Protein AF-A0A382BCH2-F1 (afdb_monomer_lite)

pLDDT: mean 81.9, std 11.66, range [46.34, 97.25]

Organism: NCBI:txid408172

Secondary structure (DSSP, 8-state):
-----SPPPPP-STT---HHHHHHHHHHGGGHHHHHHHHHHH-GGG-------SSTTHHHHHHHHHHHHHHSS--TT--GGGGS--

Structure (mmCIF, N/CA/C/O backbone):
data_AF-A0A382BCH2-F1
#
_entry.id   AF-A0A382BCH2-F1
#
loop_
_atom_site.group_PDB
_atom_site.id
_atom_site.type_symbol
_atom_site.label_atom_id
_atom_site.label_alt_id
_atom_site.label_comp_id
_atom_site.label_asym_id
_atom_site.label_entity_id
_atom_site.label_seq_id
_atom_site.pdbx_PDB_ins_code
_atom_site.Cartn_x
_atom_site.Cartn_y
_atom_site.Cartn_z
_atom_site.occupancy
_atom_site.B_iso_or_equiv
_atom_site.auth_seq_id
_atom_site.auth_comp_id
_atom_site.auth_asym_id
_atom_site.auth_atom_id
_atom_site.pdbx_PDB_model_num
ATOM 1 N N . VAL A 1 1 ? 7.361 16.571 -7.423 1.00 46.34 1 VAL A N 1
ATOM 2 C CA . VAL A 1 1 ? 6.645 16.443 -6.127 1.00 46.34 1 VAL A CA 1
ATOM 3 C C . VAL A 1 1 ? 6.134 15.006 -6.017 1.00 46.34 1 VAL A C 1
ATOM 5 O O . VAL A 1 1 ? 5.826 14.444 -7.056 1.00 46.34 1 VAL A O 1
ATOM 8 N N . GLY A 1 2 ? 6.139 14.376 -4.834 1.00 64.31 2 GLY A N 1
ATOM 9 C CA . GLY A 1 2 ? 5.615 13.004 -4.646 1.00 64.31 2 GLY A CA 1
ATOM 10 C C . GLY A 1 2 ? 6.623 11.845 -4.750 1.00 64.31 2 GLY A C 1
ATOM 11 O O . GLY A 1 2 ? 6.228 10.683 -4.708 1.00 64.31 2 GLY A O 1
ATOM 12 N N . LYS A 1 3 ? 7.932 12.118 -4.870 1.00 70.31 3 LYS A N 1
ATOM 13 C CA . LYS A 1 3 ? 8.957 11.060 -4.865 1.00 70.31 3 LYS A CA 1
ATOM 14 C C . LYS A 1 3 ? 9.330 10.704 -3.426 1.00 70.31 3 LYS A C 1
ATOM 16 O O . LYS A 1 3 ? 9.961 11.509 -2.747 1.00 70.31 3 LYS A O 1
ATOM 21 N N . ILE A 1 4 ? 8.971 9.498 -2.996 1.00 77.50 4 ILE A N 1
ATOM 22 C CA . ILE A 1 4 ? 9.432 8.925 -1.726 1.00 77.50 4 ILE A CA 1
ATOM 23 C C . ILE A 1 4 ? 10.917 8.584 -1.875 1.00 77.50 4 ILE A C 1
ATOM 25 O O . ILE A 1 4 ? 11.293 7.871 -2.810 1.00 77.50 4 ILE A O 1
ATOM 29 N N . LYS A 1 5 ? 11.751 9.161 -1.006 1.00 82.69 5 LYS A N 1
ATOM 30 C CA . LYS A 1 5 ? 13.212 8.968 -0.989 1.00 82.69 5 LYS A CA 1
ATOM 31 C C . LYS A 1 5 ? 13.662 7.936 0.046 1.00 82.69 5 LYS A C 1
ATOM 33 O O . LYS A 1 5 ? 14.785 7.455 -0.035 1.00 82.69 5 LYS A O 1
ATOM 38 N N . GLU A 1 6 ? 12.797 7.631 1.002 1.00 84.94 6 GLU A N 1
ATOM 39 C CA . GLU A 1 6 ? 13.045 6.665 2.064 1.00 84.94 6 GLU A CA 1
ATOM 40 C C . GLU A 1 6 ? 12.892 5.232 1.548 1.00 84.94 6 GLU A C 1
ATOM 42 O O . GLU A 1 6 ? 12.187 4.973 0.565 1.00 84.94 6 GLU A O 1
ATOM 47 N N . ALA A 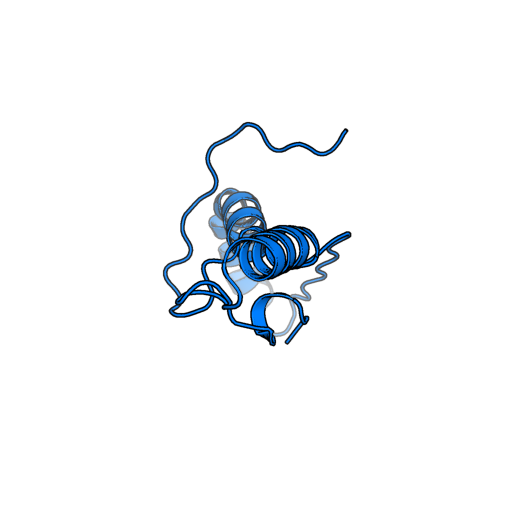1 7 ? 13.571 4.299 2.216 1.00 88.38 7 ALA A N 1
ATOM 48 C CA . ALA A 1 7 ? 13.406 2.882 1.945 1.00 88.38 7 ALA A CA 1
ATOM 49 C C . ALA A 1 7 ? 11.985 2.456 2.331 1.00 88.38 7 ALA A C 1
ATOM 51 O O . ALA A 1 7 ? 11.530 2.713 3.444 1.00 88.38 7 ALA A O 1
ATOM 52 N N . LEU A 1 8 ? 11.291 1.801 1.403 1.00 89.81 8 LEU A N 1
ATOM 53 C CA . LEU A 1 8 ? 9.965 1.262 1.670 1.00 89.81 8 LEU A CA 1
ATOM 54 C C . LEU A 1 8 ? 10.085 -0.103 2.343 1.00 89.81 8 LEU A C 1
ATOM 56 O O . LEU A 1 8 ? 10.909 -0.927 1.943 1.00 89.81 8 LEU A O 1
ATOM 60 N N . SER A 1 9 ? 9.220 -0.352 3.313 1.00 90.62 9 SER A N 1
ATOM 61 C CA . SER A 1 9 ? 9.075 -1.634 3.998 1.00 90.62 9 SER A CA 1
ATOM 62 C C . SER A 1 9 ? 8.686 -2.720 2.997 1.00 90.62 9 SER A C 1
ATOM 64 O O . SER A 1 9 ? 7.972 -2.437 2.035 1.00 90.62 9 SER A O 1
ATOM 66 N N . GLU A 1 10 ? 9.184 -3.938 3.186 1.00 89.31 10 GLU A N 1
ATOM 67 C CA . GLU A 1 10 ? 8.733 -5.099 2.412 1.00 89.31 10 GLU A CA 1
ATOM 68 C C . GLU A 1 10 ? 7.354 -5.558 2.880 1.00 89.31 10 GLU A C 1
ATOM 70 O O . GLU A 1 10 ? 6.999 -5.411 4.054 1.00 89.31 10 GLU A O 1
ATOM 75 N N . VAL A 1 11 ? 6.583 -6.121 1.952 1.00 89.38 11 VAL A N 1
ATOM 76 C CA . VAL A 1 11 ? 5.291 -6.742 2.243 1.00 89.38 11 VAL A CA 1
ATOM 77 C C . VAL A 1 11 ? 5.485 -8.250 2.316 1.00 89.38 11 VAL A C 1
ATOM 79 O O . VAL A 1 11 ? 5.934 -8.880 1.364 1.00 89.38 11 VAL A O 1
ATOM 82 N N . THR A 1 12 ? 5.121 -8.849 3.446 1.00 88.56 12 THR A N 1
ATOM 83 C CA . THR A 1 12 ? 5.290 -10.294 3.683 1.00 88.56 12 THR A CA 1
ATOM 84 C C . THR A 1 12 ? 4.181 -11.148 3.065 1.00 88.56 12 THR A C 1
ATOM 86 O O . THR A 1 12 ? 4.283 -12.375 3.039 1.00 88.56 12 THR A O 1
ATOM 89 N N . LEU A 1 13 ? 3.115 -10.519 2.561 1.00 86.12 13 LEU A N 1
ATOM 90 C CA . LEU A 1 13 ? 2.005 -11.197 1.903 1.00 86.12 13 LEU A CA 1
ATOM 91 C C . LEU A 1 13 ? 2.405 -11.604 0.475 1.00 86.12 13 LEU A C 1
ATOM 93 O O . LEU A 1 13 ? 2.761 -10.771 -0.360 1.00 86.12 13 LEU A O 1
ATOM 97 N N . LEU A 1 14 ? 2.361 -12.909 0.205 1.00 86.12 14 LEU A N 1
ATOM 98 C CA . LEU A 1 14 ? 2.827 -13.490 -1.053 1.00 86.12 14 LEU A CA 1
ATOM 99 C C . LEU A 1 14 ? 2.039 -12.941 -2.249 1.00 86.12 14 LEU A C 1
ATOM 101 O O . LEU A 1 14 ? 0.814 -12.958 -2.254 1.00 86.12 14 LEU A O 1
ATOM 105 N N . GLY A 1 15 ? 2.758 -12.472 -3.272 1.00 83.19 15 GLY A N 1
ATOM 106 C CA . GLY A 1 15 ? 2.170 -11.854 -4.468 1.00 83.19 15 GLY A CA 1
ATOM 107 C C . GLY A 1 15 ? 1.843 -10.364 -4.324 1.00 83.19 15 GLY A C 1
ATOM 108 O O . GLY A 1 15 ? 1.684 -9.691 -5.340 1.00 83.19 15 GLY A O 1
ATOM 109 N N . GLU A 1 16 ? 1.854 -9.836 -3.098 1.00 84.19 16 GLU A N 1
ATOM 110 C CA . GLU A 1 16 ? 1.423 -8.473 -2.776 1.00 84.19 16 GLU A CA 1
ATOM 111 C C . GLU A 1 16 ? 2.585 -7.502 -2.530 1.00 84.19 16 GLU A C 1
ATOM 113 O O . GLU A 1 16 ? 2.347 -6.341 -2.205 1.00 84.19 16 GLU A O 1
ATOM 118 N N . ASP A 1 17 ? 3.842 -7.918 -2.724 1.00 85.69 17 ASP A N 1
ATOM 119 C CA . ASP A 1 17 ? 5.007 -7.023 -2.637 1.00 85.69 17 ASP A CA 1
ATOM 120 C C . ASP A 1 17 ? 5.130 -6.117 -3.873 1.00 85.69 17 ASP A C 1
ATOM 122 O O . ASP A 1 17 ? 6.025 -6.222 -4.713 1.00 85.69 17 ASP A O 1
ATOM 126 N N . THR A 1 18 ? 4.152 -5.226 -4.018 1.00 82.38 18 THR A N 1
ATOM 127 C CA . THR A 1 18 ? 4.113 -4.174 -5.033 1.00 82.38 18 THR A CA 1
ATOM 128 C C . THR A 1 18 ? 4.620 -2.866 -4.441 1.00 82.38 18 THR A C 1
ATOM 130 O O . THR A 1 18 ? 4.530 -2.630 -3.235 1.00 82.38 18 THR A O 1
ATOM 133 N N . ARG A 1 19 ? 5.101 -1.941 -5.284 1.00 82.31 19 ARG A N 1
ATOM 134 C CA . ARG A 1 19 ? 5.511 -0.608 -4.814 1.00 82.31 19 ARG A CA 1
ATOM 135 C C . ARG A 1 19 ? 4.415 0.069 -3.985 1.00 82.31 19 ARG A C 1
ATOM 137 O O . ARG A 1 19 ? 4.729 0.681 -2.971 1.00 82.31 19 ARG A O 1
ATOM 144 N N . ASN A 1 20 ? 3.157 -0.043 -4.399 1.00 82.12 20 ASN A N 1
ATOM 145 C CA . ASN A 1 20 ? 2.038 0.580 -3.700 1.00 82.12 20 ASN A CA 1
ATOM 146 C C . ASN A 1 20 ? 1.793 -0.031 -2.325 1.00 82.12 20 ASN A C 1
ATOM 148 O O . ASN A 1 20 ? 1.662 0.711 -1.355 1.00 82.12 20 ASN A O 1
ATOM 152 N N . ASN A 1 21 ? 1.795 -1.358 -2.225 1.00 85.69 21 ASN A N 1
ATOM 153 C CA . ASN A 1 21 ? 1.598 -2.031 -0.946 1.00 85.69 21 ASN A CA 1
ATOM 154 C C . ASN A 1 21 ? 2.772 -1.774 0.004 1.00 85.69 21 ASN A C 1
ATOM 156 O O . ASN A 1 21 ? 2.565 -1.615 1.205 1.00 85.69 21 ASN A O 1
ATOM 160 N N . ARG A 1 22 ? 3.992 -1.622 -0.524 1.00 87.94 22 ARG A N 1
ATOM 161 C CA . ARG A 1 22 ? 5.154 -1.179 0.254 1.00 87.94 22 ARG A CA 1
ATOM 162 C C . ARG A 1 22 ? 4.997 0.255 0.770 1.00 87.94 22 ARG A C 1
ATOM 164 O O . ARG A 1 22 ? 5.269 0.506 1.938 1.00 87.94 22 ARG A O 1
ATOM 171 N N . VAL A 1 23 ? 4.499 1.189 -0.051 1.00 87.38 23 VAL A N 1
ATOM 172 C CA . VAL A 1 23 ? 4.162 2.560 0.394 1.00 87.38 23 VAL A CA 1
ATOM 173 C C . VAL A 1 23 ? 3.088 2.541 1.481 1.00 87.38 23 VAL A C 1
ATOM 175 O O . VAL A 1 23 ? 3.266 3.182 2.515 1.00 87.38 23 VAL A O 1
ATOM 178 N N . LEU A 1 24 ? 2.004 1.791 1.268 1.00 86.88 24 LEU A N 1
ATOM 179 C CA . LEU A 1 24 ? 0.924 1.638 2.240 1.00 86.88 24 LEU A CA 1
ATOM 180 C C . LEU A 1 24 ? 1.449 1.067 3.560 1.00 86.88 24 LEU A C 1
ATOM 182 O O . LEU A 1 24 ? 1.161 1.618 4.615 1.00 86.88 24 LEU A O 1
ATOM 186 N N . THR A 1 25 ? 2.262 0.013 3.502 1.00 90.12 25 THR A N 1
ATOM 187 C CA . THR A 1 25 ? 2.857 -0.631 4.681 1.00 90.12 25 THR A CA 1
ATOM 188 C C . THR A 1 25 ? 3.761 0.334 5.441 1.00 90.12 25 THR A C 1
ATOM 190 O O . THR A 1 25 ? 3.627 0.474 6.653 1.00 90.12 25 THR A O 1
ATOM 193 N N . THR A 1 26 ? 4.634 1.069 4.744 1.00 91.25 26 THR A N 1
ATOM 194 C CA . THR A 1 26 ? 5.490 2.085 5.373 1.00 91.25 26 THR A CA 1
ATOM 195 C C . THR A 1 26 ? 4.682 3.189 6.048 1.00 91.25 26 THR A C 1
ATOM 197 O O . THR A 1 26 ? 5.017 3.582 7.161 1.00 91.25 26 THR A O 1
ATOM 200 N N . ALA A 1 27 ? 3.600 3.657 5.420 1.00 88.56 27 ALA A N 1
ATOM 201 C CA . ALA A 1 27 ? 2.721 4.666 6.006 1.00 88.56 27 ALA A CA 1
ATOM 202 C C . ALA A 1 27 ? 1.885 4.125 7.182 1.00 88.56 27 ALA A C 1
ATOM 204 O O . ALA A 1 27 ? 1.591 4.867 8.118 1.00 88.56 27 ALA A O 1
ATOM 205 N N . LEU A 1 28 ? 1.511 2.842 7.147 1.00 89.81 28 LEU A N 1
ATOM 206 C CA . LEU A 1 28 ? 0.686 2.196 8.167 1.00 89.81 28 LEU A CA 1
ATOM 207 C C . LEU A 1 28 ? 1.478 1.840 9.428 1.00 89.81 28 LEU A C 1
ATOM 209 O O . LEU A 1 28 ? 0.939 1.967 10.523 1.00 89.81 28 LEU A O 1
ATOM 213 N N . ASN A 1 29 ? 2.739 1.419 9.289 1.00 91.44 29 ASN A N 1
ATOM 214 C CA . ASN A 1 29 ? 3.598 0.979 10.394 1.00 91.44 29 ASN A CA 1
ATOM 215 C C . ASN A 1 29 ? 3.578 1.895 11.636 1.00 91.44 29 ASN A C 1
ATOM 217 O O . ASN A 1 29 ? 3.345 1.375 12.729 1.00 91.44 29 ASN A O 1
ATOM 221 N N . PRO A 1 30 ? 3.762 3.227 11.527 1.00 92.31 30 PRO A N 1
ATOM 222 C CA . PRO A 1 30 ? 3.720 4.103 12.700 1.00 92.31 30 PRO A CA 1
ATOM 223 C C . PRO A 1 30 ? 2.329 4.220 13.346 1.00 92.31 30 PRO A C 1
ATOM 225 O O . PRO A 1 30 ? 2.237 4.625 14.497 1.00 92.31 30 PRO A O 1
ATOM 228 N N . LEU A 1 31 ? 1.253 3.861 12.639 1.00 91.94 31 LEU A N 1
ATOM 229 C CA . LEU A 1 31 ? -0.134 3.975 13.109 1.00 91.94 31 LEU A CA 1
ATOM 230 C C . LEU A 1 31 ? -0.665 2.686 13.757 1.00 91.94 31 LEU A C 1
ATOM 232 O O . LEU A 1 31 ? -1.783 2.673 14.274 1.00 91.94 31 LEU A O 1
ATOM 236 N N . VAL A 1 32 ? 0.096 1.584 13.725 1.00 92.75 32 VAL A N 1
ATOM 237 C CA . VAL A 1 32 ? -0.374 0.256 14.165 1.00 92.75 32 VAL A CA 1
ATOM 238 C C . VAL A 1 32 ? -0.810 0.251 15.633 1.00 92.75 32 VAL A C 1
ATOM 240 O O . VAL A 1 32 ? -1.833 -0.358 15.963 1.00 92.75 32 VAL A O 1
ATOM 243 N N . SER A 1 33 ? -0.076 0.938 16.512 1.00 95.31 33 SER A N 1
ATOM 244 C CA . SER A 1 33 ? -0.429 1.057 17.933 1.00 95.31 33 SER A CA 1
ATOM 245 C C . SER A 1 33 ? -1.752 1.792 18.125 1.00 95.31 33 SER A C 1
ATOM 247 O O . SER A 1 33 ? -2.642 1.295 18.814 1.00 95.31 33 SER A O 1
ATOM 249 N N . ASP A 1 34 ? -1.918 2.929 17.456 1.00 94.75 34 ASP A N 1
ATOM 250 C CA . ASP A 1 34 ? -3.101 3.778 17.593 1.00 94.75 34 ASP A CA 1
ATOM 251 C C . ASP A 1 34 ? -4.337 3.074 17.033 1.00 94.75 34 ASP A C 1
ATOM 253 O O . ASP A 1 34 ? -5.387 3.041 17.672 1.00 94.75 34 ASP A O 1
ATOM 257 N N . ILE A 1 35 ? -4.200 2.415 15.878 1.00 93.44 35 ILE A N 1
ATOM 258 C CA . ILE A 1 35 ? -5.253 1.574 15.303 1.00 93.44 35 ILE A CA 1
ATOM 259 C C . ILE A 1 35 ? -5.635 0.453 16.274 1.00 93.44 35 ILE A C 1
ATOM 261 O O . ILE A 1 35 ? -6.821 0.169 16.438 1.00 93.44 35 ILE A O 1
ATOM 265 N N . SER A 1 36 ? -4.663 -0.180 16.933 1.00 95.19 36 SER A N 1
ATOM 266 C CA . SER A 1 36 ? -4.931 -1.252 17.900 1.00 95.19 36 SER A CA 1
ATOM 267 C C . SER A 1 36 ? -5.732 -0.746 19.102 1.00 95.19 36 SER A C 1
ATOM 269 O O . SER A 1 36 ? -6.738 -1.360 19.457 1.00 95.19 36 SER A O 1
ATOM 271 N N . LEU A 1 37 ? -5.372 0.418 19.649 1.00 96.69 37 LEU A N 1
ATOM 272 C CA . LEU A 1 37 ? -6.111 1.068 20.738 1.00 96.69 37 LEU A CA 1
ATOM 273 C C . LEU A 1 37 ? -7.530 1.470 20.315 1.00 96.69 37 LEU A C 1
ATOM 275 O O . LEU A 1 37 ? -8.497 1.261 21.048 1.00 96.69 37 LEU A O 1
ATOM 279 N N . LEU A 1 38 ? -7.689 2.018 19.108 1.00 94.94 38 LEU A N 1
ATOM 280 C CA . LEU A 1 38 ? -9.002 2.378 18.570 1.00 94.94 38 LEU A CA 1
ATOM 281 C C . LEU A 1 38 ? -9.882 1.139 18.354 1.00 94.94 38 LEU A C 1
ATOM 283 O O . LEU A 1 38 ? -11.083 1.186 18.634 1.00 94.94 38 LEU A O 1
ATOM 287 N N . LYS A 1 39 ? -9.297 0.024 17.893 1.00 95.81 39 LYS A N 1
ATOM 288 C CA . LYS A 1 39 ? -9.996 -1.262 17.738 1.00 95.81 39 LYS A CA 1
ATOM 289 C C . LYS A 1 39 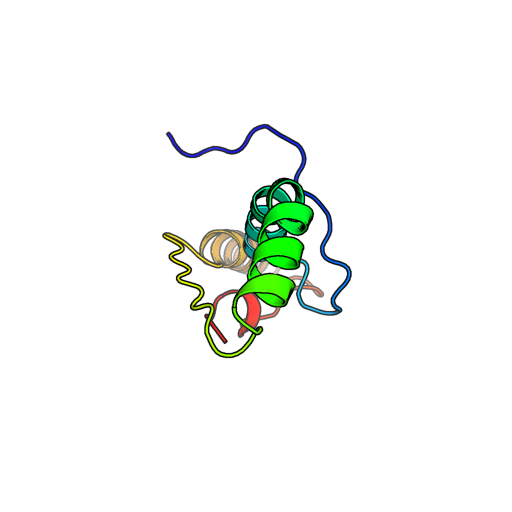? -10.483 -1.799 19.077 1.00 95.81 39 LYS A C 1
ATOM 291 O O . LYS A 1 39 ? -11.611 -2.282 19.133 1.00 95.81 39 LYS A O 1
ATOM 296 N N . GLU A 1 40 ? -9.665 -1.708 20.123 1.00 96.94 40 GLU A N 1
ATOM 297 C CA . GLU A 1 40 ? -10.048 -2.104 21.481 1.00 96.94 40 GLU A CA 1
ATOM 298 C C . GLU A 1 40 ? -11.188 -1.225 22.012 1.00 96.94 40 GLU A C 1
ATOM 300 O O . GLU A 1 40 ? -12.206 -1.734 22.476 1.00 96.94 40 GLU A O 1
ATOM 305 N N . LYS A 1 41 ? -11.068 0.098 21.856 1.00 97.25 41 LYS A N 1
ATOM 306 C CA . LYS A 1 41 ? -12.031 1.064 22.397 1.00 97.25 41 LYS A CA 1
ATOM 307 C C . LYS A 1 41 ? -13.396 1.031 21.706 1.00 97.25 41 LYS A C 1
ATOM 309 O O . LYS A 1 41 ? -14.425 1.134 22.370 1.00 97.25 41 LYS A O 1
ATOM 314 N N . TYR A 1 42 ? -13.426 0.949 20.377 1.00 95.88 42 TYR A N 1
ATOM 315 C CA . TYR A 1 42 ? -14.664 1.110 19.599 1.00 95.88 42 TYR A CA 1
ATOM 316 C C . TYR A 1 42 ? -15.177 -0.190 18.975 1.00 95.88 42 TYR A C 1
ATOM 318 O O . TYR A 1 42 ? -16.334 -0.249 18.541 1.00 95.88 42 TYR A O 1
ATOM 326 N N . GLY A 1 43 ? -14.355 -1.239 18.972 1.00 94.62 43 GLY A N 1
ATOM 327 C CA . GLY A 1 43 ? -14.599 -2.484 18.262 1.00 94.62 43 GLY A CA 1
ATOM 328 C C . GLY A 1 43 ? -14.181 -2.385 16.787 1.00 94.62 43 GLY A C 1
ATOM 329 O O . GLY A 1 43 ? -14.457 -1.384 16.121 1.00 94.62 43 GLY A O 1
ATOM 330 N N . PRO A 1 44 ? -13.576 -3.439 16.212 1.00 92.38 44 PRO A N 1
ATOM 331 C CA . PRO A 1 44 ? -13.006 -3.395 14.863 1.00 92.38 44 PRO A CA 1
ATOM 332 C C . PRO A 1 44 ? -14.046 -3.137 13.762 1.00 92.38 44 PRO A C 1
ATOM 334 O O . PRO A 1 44 ? -13.715 -2.564 12.733 1.00 92.38 44 PRO A O 1
ATOM 337 N N . LYS A 1 45 ? -15.317 -3.502 13.985 1.00 94.50 45 LYS A N 1
ATOM 338 C CA . LYS A 1 45 ? -16.415 -3.288 13.023 1.00 94.50 45 LYS A CA 1
ATOM 339 C C . LYS A 1 45 ? -16.837 -1.818 12.871 1.00 94.50 45 LYS A C 1
ATOM 341 O O . LYS A 1 45 ? -17.687 -1.530 12.038 1.00 94.50 45 LYS A O 1
ATOM 346 N N . ARG A 1 46 ? -16.299 -0.903 13.688 1.00 93.25 46 ARG A N 1
ATOM 347 C CA . ARG A 1 46 ? -16.642 0.531 13.680 1.00 93.25 46 ARG A CA 1
ATOM 348 C C . ARG A 1 46 ? -15.545 1.422 13.098 1.00 93.25 46 ARG A C 1
ATOM 350 O O . ARG A 1 46 ? -15.648 2.641 13.182 1.00 93.25 46 ARG A O 1
ATOM 357 N N . ILE A 1 47 ? -14.499 0.829 12.530 1.00 89.25 47 ILE A N 1
ATOM 358 C CA . ILE A 1 47 ? -13.375 1.558 11.944 1.00 89.25 47 ILE A CA 1
ATOM 359 C C . ILE A 1 47 ? -13.436 1.386 10.428 1.00 89.25 47 ILE A C 1
ATOM 361 O O . ILE A 1 47 ? -13.315 0.273 9.922 1.00 89.25 47 ILE A O 1
ATOM 365 N N . GLY A 1 48 ? -13.648 2.492 9.715 1.00 87.19 48 GLY A N 1
ATOM 366 C CA . GLY A 1 48 ? -13.571 2.548 8.257 1.00 87.19 48 GLY A CA 1
ATOM 367 C C . GLY A 1 48 ? -12.160 2.903 7.794 1.00 87.19 48 GLY A C 1
ATOM 368 O O . GLY A 1 48 ? -11.476 3.694 8.442 1.00 87.19 48 GLY A O 1
ATOM 369 N N . VAL A 1 49 ? -11.734 2.337 6.667 1.00 82.50 49 VAL A N 1
ATOM 370 C CA . VAL A 1 49 ? -10.447 2.639 6.028 1.00 82.50 49 VAL A CA 1
ATOM 371 C C . VAL A 1 49 ? -10.729 3.241 4.658 1.00 82.50 49 VAL A C 1
ATOM 373 O O . VAL A 1 49 ? -11.466 2.656 3.867 1.00 82.50 49 VAL A O 1
ATOM 376 N N . VAL A 1 50 ? -10.149 4.407 4.378 1.00 83.25 50 VAL A N 1
ATOM 377 C CA . VAL A 1 50 ? -10.214 5.052 3.061 1.00 83.25 50 VAL A CA 1
ATOM 378 C C . VAL A 1 50 ? -8.809 5.071 2.476 1.00 83.25 50 VAL A C 1
ATOM 380 O O . VAL A 1 50 ? -7.888 5.596 3.097 1.00 83.25 50 VAL A O 1
ATOM 383 N N . ILE A 1 51 ? -8.647 4.492 1.288 1.00 75.94 51 ILE A N 1
ATOM 384 C CA . ILE A 1 51 ? -7.374 4.429 0.566 1.00 75.94 51 ILE A CA 1
ATOM 385 C C . ILE A 1 51 ? -7.579 5.087 -0.796 1.00 75.94 51 ILE A C 1
ATOM 387 O O . ILE A 1 51 ? -8.507 4.742 -1.521 1.00 75.94 51 ILE A O 1
ATOM 391 N N . GLY A 1 52 ? -6.708 6.033 -1.145 1.00 70.81 52 GLY A N 1
ATOM 392 C CA . GLY A 1 52 ? -6.660 6.642 -2.470 1.00 70.81 52 GLY A CA 1
ATOM 393 C C . GLY A 1 52 ? -5.242 6.569 -3.022 1.00 70.81 52 GLY A C 1
ATOM 394 O O . GLY A 1 52 ? -4.300 7.000 -2.359 1.00 70.81 52 GLY A O 1
ATOM 395 N N . THR A 1 53 ? -5.077 6.029 -4.230 1.00 65.69 53 THR A N 1
ATOM 396 C CA . THR A 1 53 ? -3.777 5.969 -4.915 1.00 65.69 53 THR A CA 1
ATOM 397 C C . THR A 1 53 ? -3.884 6.631 -6.279 1.00 65.69 53 THR A C 1
ATOM 399 O O . THR A 1 53 ? -4.842 6.377 -7.001 1.00 65.69 53 THR A O 1
ATOM 402 N N . SER A 1 54 ? -2.913 7.463 -6.651 1.00 59.69 54 SER A N 1
ATOM 403 C CA . SER A 1 54 ? -2.988 8.272 -7.874 1.00 59.69 54 SER A CA 1
ATOM 404 C C . SER A 1 54 ? -2.404 7.614 -9.130 1.00 59.69 54 SER A C 1
ATOM 406 O O . SER A 1 54 ? -2.637 8.131 -10.215 1.00 59.69 54 SER A O 1
ATOM 408 N N . THR A 1 55 ? -1.672 6.496 -9.033 1.00 62.50 55 THR A N 1
ATOM 409 C CA . THR A 1 55 ? -0.975 5.870 -10.184 1.00 62.50 55 THR A CA 1
ATOM 410 C C . THR A 1 55 ? -0.617 4.389 -9.954 1.00 62.50 55 THR A C 1
ATOM 412 O O . THR A 1 55 ? 0.487 3.947 -10.283 1.00 62.50 55 THR A O 1
ATOM 415 N N . SER A 1 56 ? -1.504 3.595 -9.344 1.00 56.75 56 SER A N 1
ATOM 416 C CA . SER A 1 56 ? -1.222 2.178 -9.064 1.00 56.75 56 SER A CA 1
ATOM 417 C C . SER A 1 56 ? -0.849 1.394 -10.325 1.00 56.75 56 SER A C 1
ATOM 419 O O . SER A 1 56 ? -1.617 1.329 -11.277 1.00 56.75 56 SER A O 1
ATOM 421 N N . GLY A 1 57 ? 0.363 0.833 -10.334 1.00 58.16 57 GLY A N 1
ATOM 422 C CA . GLY A 1 57 ? 0.825 -0.174 -11.292 1.00 58.16 57 GLY A CA 1
ATOM 423 C C . GLY A 1 57 ? 1.112 0.272 -12.732 1.00 58.16 57 GLY A C 1
ATOM 424 O O . GLY A 1 57 ? 1.766 -0.480 -13.454 1.00 58.16 57 GLY A O 1
ATOM 425 N N . ILE A 1 58 ? 0.770 1.504 -13.133 1.00 65.56 58 ILE A N 1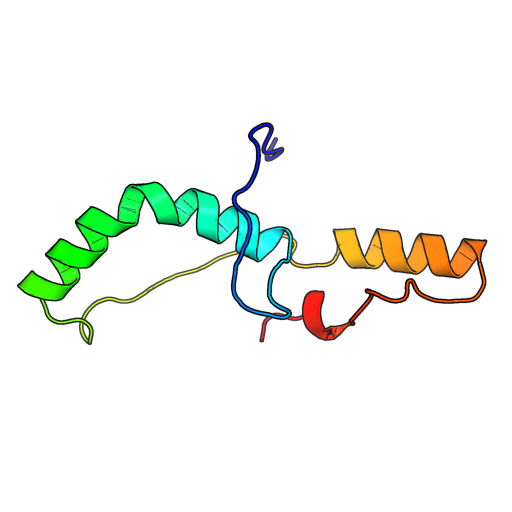
ATOM 426 C CA . ILE A 1 58 ? 1.143 2.047 -14.457 1.00 65.56 58 ILE A CA 1
ATOM 427 C C . ILE A 1 58 ? 2.665 2.045 -14.632 1.00 65.56 58 ILE A C 1
ATOM 429 O O . ILE A 1 58 ? 3.159 1.556 -15.638 1.00 65.56 58 ILE A O 1
ATOM 433 N N . SER A 1 59 ? 3.430 2.496 -13.632 1.00 68.06 59 SER A N 1
ATOM 434 C CA . SER A 1 59 ? 4.898 2.558 -13.741 1.00 68.06 59 SER A CA 1
ATOM 435 C C . SER A 1 59 ? 5.556 1.180 -13.891 1.00 68.06 59 SER A C 1
ATOM 437 O O . SER A 1 59 ? 6.546 1.036 -14.608 1.00 68.06 59 SER A O 1
ATOM 439 N N . ASP A 1 60 ? 5.024 0.153 -13.227 1.00 69.06 60 ASP A N 1
ATOM 440 C CA . ASP A 1 60 ? 5.546 -1.210 -13.370 1.00 69.06 60 ASP A CA 1
ATOM 441 C C . ASP A 1 60 ? 5.083 -1.842 -14.691 1.00 69.06 60 ASP A C 1
ATOM 443 O O . ASP A 1 60 ? 5.829 -2.608 -15.303 1.00 69.06 60 ASP A O 1
ATOM 447 N N . GLY A 1 61 ? 3.914 -1.440 -15.196 1.00 70.50 61 GLY A N 1
ATOM 448 C CA . GLY A 1 61 ? 3.472 -1.727 -16.556 1.00 70.50 61 GLY A CA 1
ATOM 449 C C . GLY A 1 61 ? 4.338 -1.099 -17.636 1.00 70.50 61 GLY A C 1
ATOM 450 O O . GLY A 1 61 ? 4.755 -1.799 -18.551 1.00 70.50 61 GLY A O 1
ATOM 451 N N . GLU A 1 62 ? 4.681 0.179 -17.507 1.00 77.81 62 GLU A N 1
ATOM 452 C CA . GLU A 1 62 ? 5.567 0.889 -18.432 1.00 77.81 62 GLU A CA 1
ATOM 453 C C . GLU A 1 62 ? 6.932 0.198 -18.537 1.00 77.81 62 GLU A C 1
ATOM 455 O O . GLU A 1 62 ? 7.444 -0.002 -19.639 1.00 77.81 62 GLU A O 1
ATOM 460 N N . LYS A 1 63 ? 7.506 -0.233 -17.405 1.00 78.50 63 LYS A N 1
ATOM 461 C CA . LYS A 1 63 ? 8.767 -0.995 -17.387 1.00 78.50 63 LYS A CA 1
ATOM 462 C C . LYS A 1 63 ? 8.626 -2.358 -18.059 1.00 78.50 63 LYS A C 1
ATOM 464 O O . LYS A 1 63 ? 9.508 -2.747 -18.820 1.00 78.50 63 LYS A O 1
ATOM 469 N N . ALA A 1 64 ? 7.540 -3.079 -17.786 1.00 80.94 64 ALA A N 1
ATOM 470 C CA . ALA A 1 64 ? 7.298 -4.394 -18.369 1.00 80.94 64 ALA A CA 1
ATOM 471 C C . ALA A 1 64 ? 7.062 -4.322 -19.884 1.00 80.94 64 ALA A C 1
ATOM 473 O O . ALA A 1 64 ? 7.605 -5.139 -20.623 1.00 80.94 64 ALA A O 1
ATOM 474 N N . ILE A 1 65 ? 6.320 -3.313 -20.349 1.00 83.19 65 ILE A N 1
ATOM 475 C CA . ILE A 1 65 ? 6.121 -3.027 -21.774 1.00 83.19 65 ILE A CA 1
ATOM 476 C C . ILE A 1 65 ? 7.454 -2.673 -22.426 1.00 83.19 65 ILE A C 1
ATOM 478 O O . ILE A 1 65 ? 7.767 -3.204 -23.485 1.00 83.19 65 ILE A O 1
ATOM 482 N N . ARG A 1 66 ? 8.273 -1.828 -21.793 1.00 84.25 66 ARG A N 1
ATOM 483 C CA . ARG A 1 66 ? 9.587 -1.474 -22.338 1.00 84.25 66 ARG A CA 1
ATOM 484 C C . ARG A 1 66 ? 10.505 -2.691 -22.462 1.00 84.25 66 ARG A C 1
ATOM 486 O O . ARG A 1 66 ? 11.092 -2.897 -23.514 1.00 84.25 66 ARG A O 1
ATOM 493 N N . PHE A 1 67 ? 10.537 -3.549 -21.443 1.00 84.56 67 PHE A N 1
ATOM 494 C CA . PHE A 1 67 ? 11.262 -4.820 -21.501 1.00 84.56 67 PHE A CA 1
ATOM 495 C C . PHE A 1 67 ? 10.732 -5.737 -22.615 1.00 84.56 67 PHE A C 1
ATOM 497 O O . PHE A 1 67 ? 11.516 -6.359 -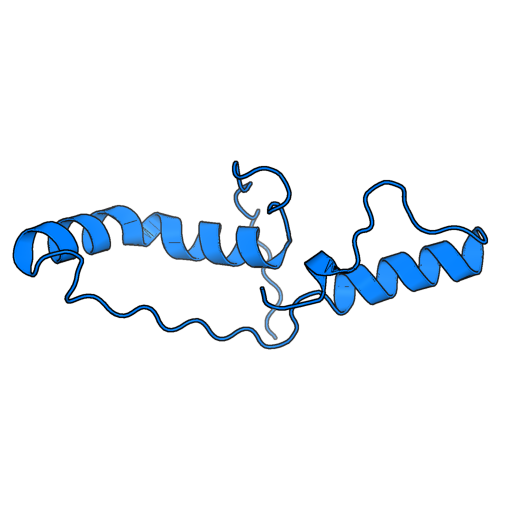23.324 1.00 84.56 67 PHE A O 1
ATOM 504 N N . HIS A 1 68 ? 9.412 -5.793 -22.806 1.00 86.75 68 HIS A N 1
ATOM 505 C CA . HIS A 1 68 ? 8.802 -6.566 -23.885 1.00 86.75 68 HIS A CA 1
ATOM 506 C C . HIS A 1 68 ? 9.165 -6.032 -25.275 1.00 86.75 68 HIS A C 1
ATOM 508 O O . HIS A 1 68 ? 9.473 -6.830 -26.155 1.00 86.75 68 HIS A O 1
ATOM 514 N N . LEU A 1 69 ? 9.191 -4.711 -25.465 1.00 88.25 69 LEU A N 1
ATOM 515 C CA . LEU A 1 69 ? 9.634 -4.090 -26.718 1.00 88.25 69 LEU A CA 1
ATOM 516 C C . LEU A 1 69 ? 11.102 -4.414 -27.030 1.00 88.25 69 LEU A C 1
ATOM 518 O O . LEU A 1 69 ? 11.435 -4.641 -28.189 1.00 88.25 69 LEU A O 1
ATOM 522 N N . ASP A 1 70 ? 11.955 -4.487 -26.005 1.00 88.19 70 ASP A N 1
ATOM 523 C CA . ASP A 1 70 ? 13.386 -4.757 -26.171 1.00 88.19 70 ASP A CA 1
ATOM 524 C C . ASP A 1 70 ? 13.707 -6.259 -26.336 1.00 88.19 70 ASP A C 1
ATOM 526 O O . ASP A 1 70 ? 14.676 -6.614 -27.003 1.00 88.19 70 ASP A O 1
ATOM 530 N N . GLN A 1 71 ? 12.934 -7.154 -25.706 1.00 88.38 71 GLN A N 1
ATOM 531 C CA . GLN A 1 71 ? 13.263 -8.588 -25.575 1.00 88.38 71 GLN A CA 1
ATOM 532 C C . GLN A 1 71 ? 12.229 -9.537 -26.203 1.00 88.38 71 GLN A C 1
ATOM 534 O O . GLN A 1 71 ? 12.409 -10.755 -26.167 1.00 88.38 71 GLN A O 1
ATOM 539 N N . GLY A 1 72 ? 11.112 -9.020 -26.721 1.00 88.75 72 GLY A N 1
ATOM 540 C CA . GLY A 1 72 ? 10.012 -9.804 -27.295 1.00 88.75 72 GLY A CA 1
ATOM 541 C C . GLY A 1 72 ? 9.207 -10.633 -26.283 1.00 88.75 72 GLY A C 1
ATOM 542 O O . GLY A 1 72 ? 8.296 -11.362 -26.667 1.00 88.75 72 GLY A O 1
ATOM 543 N N . LYS A 1 73 ? 9.507 -10.535 -24.980 1.00 86.62 73 LYS A N 1
ATOM 544 C CA . LYS A 1 73 ? 8.853 -11.285 -23.893 1.00 86.62 73 LYS A CA 1
ATOM 545 C C . LYS A 1 73 ? 8.679 -10.418 -22.649 1.00 86.62 73 LYS A C 1
ATOM 547 O O . LYS A 1 73 ? 9.467 -9.507 -22.434 1.00 86.62 73 LYS A O 1
ATOM 552 N N . PHE A 1 74 ? 7.661 -10.688 -21.838 1.00 84.75 74 PHE A N 1
ATOM 553 C CA . PHE A 1 74 ? 7.505 -10.013 -20.546 1.00 84.75 74 PHE A CA 1
ATOM 554 C C . PHE A 1 74 ? 8.499 -10.560 -19.501 1.00 84.75 74 PHE A C 1
ATOM 556 O O . PHE A 1 74 ? 8.953 -11.700 -19.637 1.00 84.75 74 PHE A O 1
ATOM 563 N N . PRO A 1 75 ? 8.844 -9.780 -18.458 1.00 82.44 75 PRO A N 1
ATOM 564 C CA . PRO A 1 75 ? 9.619 -10.278 -17.319 1.00 82.44 75 PRO A CA 1
ATOM 565 C C . PRO A 1 75 ? 8.919 -11.455 -16.618 1.00 82.44 75 PRO A C 1
ATOM 567 O O . PRO A 1 75 ? 7.699 -11.438 -16.481 1.00 82.44 75 PRO A O 1
ATOM 570 N N . GLU A 1 76 ? 9.665 -12.439 -16.103 1.00 79.75 76 GLU A N 1
ATOM 571 C CA . GLU A 1 76 ? 9.083 -13.618 -15.420 1.00 79.75 76 GLU A CA 1
ATOM 572 C C . GLU A 1 76 ? 8.212 -13.264 -14.206 1.00 79.75 76 GLU A C 1
ATOM 574 O O . GLU A 1 76 ? 7.260 -13.967 -13.886 1.00 79.75 76 GLU A O 1
ATOM 579 N N . ASN A 1 77 ? 8.514 -12.155 -13.533 1.00 75.12 77 ASN A N 1
ATOM 580 C CA . ASN A 1 77 ? 7.795 -11.672 -12.355 1.00 75.12 77 ASN A CA 1
ATOM 581 C C . ASN A 1 77 ? 6.675 -10.660 -12.681 1.00 75.12 77 ASN A C 1
ATOM 583 O O . ASN A 1 77 ? 6.079 -10.070 -11.762 1.00 75.12 77 ASN A O 1
ATOM 587 N N . TYR A 1 78 ? 6.408 -10.427 -13.9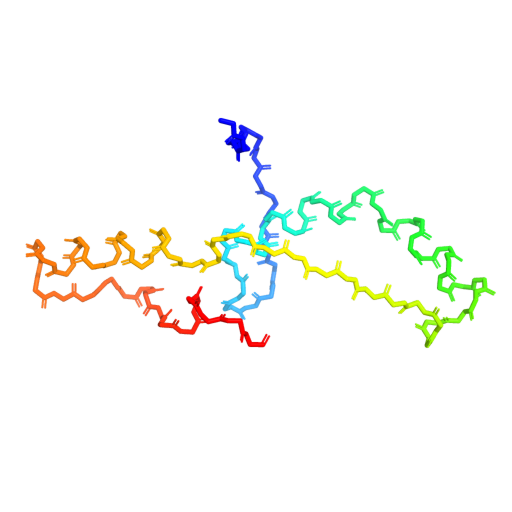70 1.00 76.00 78 TYR A N 1
ATOM 588 C CA . TYR A 1 78 ? 5.337 -9.556 -14.426 1.00 76.00 78 TYR A CA 1
ATOM 589 C C . TYR A 1 78 ? 3.983 -10.266 -14.338 1.00 76.00 78 TYR A C 1
ATOM 591 O O . TYR A 1 78 ? 3.758 -11.308 -14.948 1.00 76.00 78 TYR A O 1
ATOM 599 N N . HIS A 1 79 ? 3.048 -9.651 -13.615 1.00 74.69 79 HIS A N 1
ATOM 600 C CA . HIS A 1 79 ? 1.654 -10.076 -13.571 1.00 74.69 79 HIS A CA 1
ATOM 601 C C . HIS A 1 79 ? 0.754 -8.859 -13.731 1.00 74.69 79 HIS A C 1
ATOM 603 O O . HIS A 1 79 ? 0.861 -7.910 -12.955 1.00 74.69 79 HIS A O 1
ATOM 609 N N . TYR A 1 80 ? -0.159 -8.913 -14.704 1.00 72.25 80 TYR A N 1
ATOM 610 C CA . TYR A 1 80 ? -1.074 -7.811 -15.011 1.00 72.25 80 TYR A CA 1
ATOM 611 C C . TYR A 1 80 ? -1.927 -7.387 -13.807 1.00 72.25 80 TYR A C 1
ATOM 613 O O . TYR A 1 80 ? -2.146 -6.200 -13.612 1.00 72.25 80 TYR A O 1
ATOM 621 N N . ARG A 1 81 ? -2.286 -8.329 -12.922 1.00 70.56 81 ARG A N 1
ATOM 622 C CA . ARG A 1 81 ? -3.015 -8.055 -11.669 1.00 70.56 81 ARG A CA 1
ATOM 623 C C . ARG A 1 81 ? -2.353 -7.001 -10.776 1.00 70.56 81 ARG A C 1
ATOM 625 O O . ARG A 1 81 ? -3.043 -6.331 -10.030 1.00 70.56 81 ARG A O 1
ATOM 632 N N . LYS A 1 82 ? -1.033 -6.803 -10.881 1.00 67.31 82 LYS A N 1
ATOM 633 C CA . LYS A 1 82 ? -0.311 -5.744 -10.150 1.00 67.31 82 LYS A CA 1
ATOM 634 C C . LYS A 1 82 ? -0.622 -4.327 -10.672 1.00 67.31 82 LYS A C 1
ATOM 636 O O . LYS A 1 82 ? -0.191 -3.352 -10.060 1.00 67.31 82 LYS A O 1
ATOM 641 N N . GLN A 1 83 ? -1.307 -4.210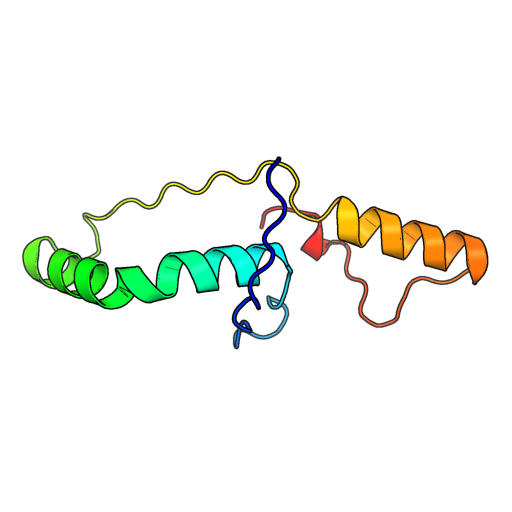 -11.814 1.00 67.38 83 GLN A N 1
ATOM 642 C CA . GLN A 1 83 ? -1.787 -2.957 -12.409 1.00 67.38 83 GLN A CA 1
ATOM 643 C C . GLN A 1 83 ? -3.239 -2.637 -12.073 1.00 67.38 83 GLN A C 1
ATOM 645 O O . GLN A 1 83 ? -3.657 -1.490 -12.211 1.00 67.38 83 GLN A O 1
ATOM 650 N N . GLU A 1 84 ? -3.996 -3.632 -11.628 1.00 63.12 84 GLU A N 1
ATOM 651 C CA . GLU A 1 84 ? -5.399 -3.479 -11.278 1.00 63.12 84 GLU A CA 1
ATOM 652 C C . GLU A 1 84 ? -5.543 -3.278 -9.767 1.00 63.12 84 GLU A C 1
ATOM 654 O O . GLU A 1 84 ? -4.725 -3.746 -8.974 1.00 63.12 84 GLU A O 1
ATOM 659 N N . ILE A 1 85 ? -6.591 -2.564 -9.360 1.00 52.16 85 ILE A N 1
ATOM 660 C CA . ILE A 1 85 ? -7.030 -2.546 -7.963 1.00 52.16 85 ILE A CA 1
ATOM 661 C C . ILE A 1 85 ? -7.931 -3.775 -7.799 1.00 52.16 85 ILE A C 1
ATOM 663 O O . ILE A 1 85 ? -8.983 -3.833 -8.433 1.00 52.16 85 ILE A O 1
ATOM 667 N N . SER A 1 86 ? -7.493 -4.764 -7.015 1.00 55.38 86 SER A N 1
ATOM 668 C CA . SER A 1 86 ? -8.303 -5.928 -6.611 1.00 55.38 86 SER A CA 1
ATOM 669 C C . SER A 1 86 ? -8.913 -5.728 -5.229 1.00 55.38 86 SER A C 1
ATOM 671 O O . SER A 1 86 ? -8.255 -5.071 -4.391 1.00 55.38 86 SER A O 1
#

Foldseek 3Di:
DPDDPDDFDADPDPPPRAPVVSVVCRVCVVCVVVLVVCCVVPNPVPDDDDDDDDQFPVVVVVVQVVCCVVPVDGDPSDDCVSRDDD

Sequence (86 aa):
VGKIKEALSEVTLLGEDTRNNRVLTTALNPLVSDISLLKEKYGPKRIGVVIGTSTSGISDGEKAIRFHLDQGKFPENYHYRKQEIS

Radius of gyration: 16.6 Å; chains: 1; bounding box: 30×30×50 Å